Protein AF-A0A932YFN6-F1 (afdb_monomer)

Solvent-accessible surface area (backbone atoms only — not comparable to full-atom values): 6180 Å² total; per-residue (Å²): 139,84,84,86,83,80,82,88,69,88,77,81,71,77,73,69,61,89,76,66,81,57,68,49,78,48,61,82,62,95,74,85,60,94,93,60,90,80,54,76,50,72,48,54,87,76,76,53,84,89,37,68,54,72,42,59,59,91,86,58,54,83,91,69,57,47,91,84,58,84,50,45,83,46,65,29,32,78,86,70,43,86,61,101,67,136

Structure (mmCIF, N/CA/C/O backbone):
data_AF-A0A932YFN6-F1
#
_entry.id   AF-A0A932YFN6-F1
#
loop_
_atom_site.group_PDB
_atom_site.id
_atom_site.type_symbol
_atom_site.label_atom_id
_atom_site.label_alt_id
_atom_site.label_comp_id
_atom_site.label_asym_id
_atom_site.label_entity_id
_atom_site.label_seq_id
_atom_site.pdbx_PDB_ins_code
_atom_site.Cartn_x
_atom_site.Cartn_y
_atom_site.Cartn_z
_atom_site.occupancy
_atom_site.B_iso_or_equiv
_atom_site.auth_seq_id
_atom_site.auth_comp_id
_atom_site.auth_asym_id
_atom_site.auth_atom_id
_atom_site.pdbx_PDB_model_num
ATOM 1 N N . MET A 1 1 ? 47.160 41.790 -18.222 1.00 44.69 1 MET A N 1
ATOM 2 C CA . MET A 1 1 ? 46.142 42.561 -17.462 1.00 44.69 1 MET A CA 1
ATOM 3 C C . MET A 1 1 ? 45.156 43.142 -18.462 1.00 44.69 1 MET A C 1
ATOM 5 O O . MET A 1 1 ? 45.622 43.513 -19.525 1.00 44.69 1 MET A O 1
ATOM 9 N N . ASN A 1 2 ? 43.852 43.278 -18.219 1.00 36.84 2 ASN A N 1
ATOM 10 C CA . ASN A 1 2 ? 42.905 42.690 -17.248 1.00 36.84 2 ASN A CA 1
ATOM 11 C C . ASN A 1 2 ? 41.476 42.987 -17.799 1.00 36.84 2 ASN A C 1
ATOM 13 O O . ASN A 1 2 ? 41.320 43.914 -18.580 1.00 36.84 2 ASN A O 1
ATOM 17 N N . LYS A 1 3 ? 40.391 42.256 -17.513 1.00 41.03 3 LYS A N 1
ATOM 18 C CA . LYS A 1 3 ? 40.094 41.148 -16.578 1.00 41.03 3 LYS A CA 1
ATOM 19 C C . LYS A 1 3 ? 39.382 40.008 -17.348 1.00 41.03 3 LYS A C 1
ATOM 21 O O . LYS A 1 3 ? 38.847 40.262 -18.420 1.00 41.03 3 LYS A O 1
ATOM 26 N N . LEU A 1 4 ? 39.269 38.806 -16.769 1.00 39.53 4 LEU A N 1
ATOM 27 C CA . LEU A 1 4 ? 38.275 37.800 -17.183 1.00 39.53 4 LEU A CA 1
ATOM 28 C C . LEU A 1 4 ? 37.093 37.861 -16.200 1.00 39.53 4 LEU A C 1
ATOM 30 O O . LEU A 1 4 ? 37.194 37.365 -15.080 1.00 39.53 4 LEU A O 1
ATOM 34 N N . THR A 1 5 ? 36.002 38.531 -16.577 1.00 45.78 5 THR A N 1
ATOM 35 C CA . THR A 1 5 ? 34.819 38.664 -15.711 1.00 45.78 5 THR A CA 1
ATOM 36 C C . THR A 1 5 ? 33.974 37.395 -15.787 1.00 45.78 5 THR A C 1
ATOM 38 O O . THR A 1 5 ? 33.266 37.174 -16.766 1.00 45.78 5 THR A O 1
ATOM 41 N N . LEU A 1 6 ? 34.038 36.567 -14.744 1.00 39.69 6 LEU A N 1
ATOM 42 C CA . LEU A 1 6 ? 33.187 35.389 -14.597 1.00 39.69 6 LEU A CA 1
ATOM 43 C C . LEU A 1 6 ? 31.745 35.827 -14.281 1.00 39.69 6 LEU A C 1
ATOM 45 O O . LEU A 1 6 ? 31.457 36.268 -13.168 1.00 39.69 6 LEU A O 1
ATOM 49 N N . LEU A 1 7 ? 30.838 35.708 -15.253 1.00 43.66 7 LEU A N 1
ATOM 50 C CA . LEU A 1 7 ? 29.405 35.948 -15.057 1.00 43.66 7 LEU A CA 1
ATOM 51 C C . LEU A 1 7 ? 28.768 34.790 -14.275 1.00 43.66 7 LEU A C 1
ATOM 53 O O . LEU A 1 7 ? 28.161 33.885 -14.841 1.00 43.66 7 LEU A O 1
ATOM 57 N N . ILE A 1 8 ? 28.884 34.841 -12.948 1.00 52.94 8 ILE A N 1
ATOM 58 C CA . ILE A 1 8 ? 28.040 34.054 -12.044 1.00 52.94 8 ILE A CA 1
ATOM 59 C C . ILE A 1 8 ? 26.649 34.700 -12.033 1.00 52.94 8 ILE A C 1
ATOM 61 O O . ILE A 1 8 ? 26.381 35.596 -11.233 1.00 52.94 8 ILE A O 1
ATOM 65 N N . SER A 1 9 ? 25.757 34.279 -12.933 1.00 47.75 9 SER A N 1
ATOM 66 C CA . SER A 1 9 ? 24.318 34.547 -12.807 1.00 47.75 9 SER A CA 1
ATOM 67 C C . SER A 1 9 ? 23.451 33.674 -13.707 1.00 47.75 9 SER A C 1
ATOM 69 O O . SER A 1 9 ? 23.715 33.524 -14.892 1.00 47.75 9 SER A O 1
ATOM 71 N N . ILE A 1 10 ? 22.348 33.204 -13.118 1.00 47.59 10 ILE A N 1
ATOM 72 C CA . ILE A 1 10 ? 21.144 32.708 -13.800 1.00 47.59 10 ILE A CA 1
ATOM 73 C C . ILE A 1 10 ? 21.380 31.432 -14.630 1.00 47.59 10 ILE A C 1
ATOM 75 O O . ILE A 1 10 ? 21.130 31.348 -15.826 1.00 47.59 10 ILE A O 1
ATOM 79 N N . PHE A 1 11 ? 21.708 30.362 -13.908 1.00 44.75 11 PHE A N 1
ATOM 80 C CA . PHE A 1 11 ? 20.817 29.203 -13.953 1.00 44.75 11 PHE A CA 1
ATOM 81 C C . PHE A 1 11 ? 20.686 28.607 -12.548 1.00 44.75 11 PHE A C 1
ATOM 83 O O . PHE A 1 11 ? 21.323 27.617 -12.195 1.00 44.75 11 PHE A O 1
ATOM 90 N N . ILE A 1 12 ? 19.818 29.218 -11.729 1.00 51.25 12 ILE A N 1
ATOM 91 C CA . ILE A 1 12 ? 19.140 28.448 -10.682 1.00 51.25 12 ILE A CA 1
ATOM 92 C C . ILE A 1 12 ? 18.232 27.493 -11.452 1.00 51.25 12 ILE A C 1
ATOM 94 O O . ILE A 1 12 ? 17.085 27.817 -11.757 1.00 51.25 12 ILE A O 1
ATOM 98 N N . PHE A 1 13 ? 18.777 26.334 -11.826 1.00 48.44 13 PHE A N 1
ATOM 99 C CA . PHE A 1 13 ? 17.945 25.214 -12.220 1.00 48.44 13 PHE A CA 1
ATOM 100 C C . PHE A 1 13 ? 17.187 24.860 -10.946 1.00 48.44 13 PHE A C 1
ATOM 102 O O . PHE A 1 13 ? 17.718 24.207 -10.047 1.00 48.44 13 PHE A O 1
ATOM 109 N N . LEU A 1 14 ? 15.945 25.332 -10.850 1.00 50.34 14 LEU A N 1
ATOM 110 C CA . LEU A 1 14 ? 14.942 24.655 -10.053 1.00 50.34 14 LEU A CA 1
ATOM 111 C C . LEU A 1 14 ? 14.810 23.268 -10.678 1.00 50.34 14 LEU A C 1
ATOM 113 O O . LEU A 1 14 ? 13.958 23.039 -11.536 1.00 50.34 14 LEU A O 1
ATOM 117 N N . ILE A 1 15 ? 15.681 22.346 -10.259 1.00 55.62 15 ILE A N 1
ATOM 118 C CA . ILE A 1 15 ? 15.497 20.908 -10.433 1.00 55.62 15 ILE A CA 1
ATOM 119 C C . ILE A 1 15 ? 14.335 20.503 -9.526 1.00 55.62 15 ILE A C 1
ATOM 121 O O . ILE A 1 15 ? 14.479 19.785 -8.541 1.00 55.62 15 ILE A O 1
ATOM 125 N N . SER A 1 16 ? 13.148 20.989 -9.901 1.00 54.41 16 SER A N 1
ATOM 126 C CA . SER A 1 16 ? 11.922 20.224 -9.786 1.00 54.41 16 SER A CA 1
ATOM 127 C C . SER A 1 16 ? 12.222 18.899 -10.471 1.00 54.41 16 SER A C 1
ATOM 129 O O . SER A 1 16 ? 12.295 18.816 -11.695 1.00 54.41 16 SER A O 1
ATOM 131 N N . SER A 1 17 ? 12.575 17.898 -9.665 1.00 56.16 17 SER A N 1
ATOM 132 C CA . SER A 1 17 ? 12.935 16.591 -10.192 1.00 56.16 17 SER A CA 1
ATOM 133 C C . SER A 1 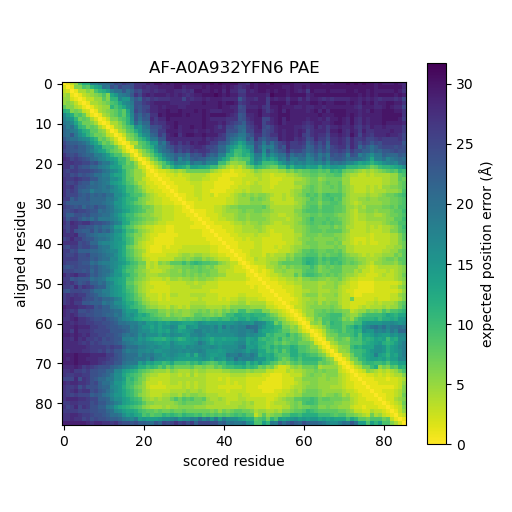17 ? 11.738 16.091 -11.002 1.00 56.16 17 SER A C 1
ATOM 135 O O . SER A 1 17 ? 10.668 15.910 -10.414 1.00 56.16 17 SER A O 1
ATOM 137 N N . PRO A 1 18 ? 11.869 15.855 -12.322 1.00 57.62 18 PRO A N 1
ATOM 138 C CA . PRO A 1 18 ? 10.757 15.349 -13.126 1.00 57.62 18 PRO A CA 1
ATOM 139 C C . PRO A 1 18 ? 10.396 13.901 -12.747 1.00 57.62 18 PRO A C 1
ATOM 141 O O . PRO A 1 18 ? 9.437 13.343 -13.266 1.00 57.62 18 PRO A O 1
ATOM 144 N N . PHE A 1 19 ? 11.149 13.307 -11.814 1.00 56.06 19 PHE A N 1
ATOM 145 C CA . PHE A 1 19 ? 10.963 11.979 -11.244 1.00 56.06 19 PHE A CA 1
ATOM 146 C C . PHE A 1 19 ? 10.347 12.019 -9.838 1.00 56.06 19 PHE A C 1
ATOM 148 O O . PHE A 1 19 ? 10.672 11.190 -8.989 1.00 56.06 19 PHE A O 1
ATOM 155 N N . ALA A 1 20 ? 9.425 12.949 -9.580 1.00 58.53 20 ALA A N 1
ATOM 156 C CA . ALA A 1 20 ? 8.423 12.699 -8.552 1.00 58.53 20 ALA A CA 1
ATOM 157 C C . ALA A 1 20 ? 7.600 11.478 -9.001 1.00 58.53 20 ALA A C 1
ATOM 159 O O . ALA A 1 20 ? 6.810 11.573 -9.941 1.00 5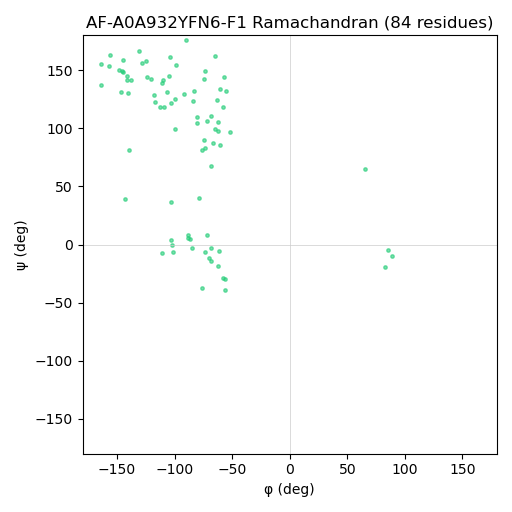8.53 20 ALA A O 1
ATOM 160 N N . GLN A 1 21 ? 7.819 10.318 -8.371 1.00 61.72 21 GLN A N 1
ATOM 161 C CA . GLN A 1 21 ? 6.992 9.132 -8.592 1.00 61.72 21 GLN A CA 1
ATOM 162 C C . GLN A 1 21 ? 5.564 9.452 -8.147 1.00 61.72 21 GLN A C 1
ATOM 164 O O . GLN A 1 21 ? 5.233 9.429 -6.963 1.00 61.72 21 GLN A O 1
ATOM 169 N N . ALA A 1 22 ? 4.729 9.808 -9.120 1.00 77.00 22 ALA A N 1
ATOM 170 C CA . ALA A 1 22 ? 3.330 10.123 -8.915 1.00 77.00 22 ALA A CA 1
ATOM 171 C C . ALA A 1 22 ? 2.556 8.818 -8.715 1.00 77.00 22 ALA A C 1
ATOM 173 O O . ALA A 1 22 ? 1.959 8.287 -9.651 1.00 77.00 22 ALA A O 1
ATOM 174 N N . VAL A 1 23 ? 2.602 8.301 -7.487 1.00 85.44 23 VAL A N 1
ATOM 175 C CA . VAL A 1 23 ? 1.674 7.281 -7.009 1.00 85.44 23 VAL A CA 1
ATOM 176 C C . VAL A 1 23 ? 0.486 7.969 -6.343 1.00 85.44 23 VAL A C 1
ATOM 178 O O . VAL A 1 23 ? 0.652 8.840 -5.487 1.00 85.44 23 VAL A O 1
ATOM 181 N N . SER A 1 24 ? -0.725 7.591 -6.734 1.00 90.06 24 SER A N 1
ATOM 182 C CA . SER A 1 24 ? -1.949 7.958 -6.028 1.00 90.06 24 SER A CA 1
ATOM 183 C C . SER A 1 24 ? -2.726 6.704 -5.656 1.00 90.06 24 SER A C 1
ATOM 185 O O . SER A 1 24 ? -2.727 5.710 -6.383 1.00 90.06 24 SER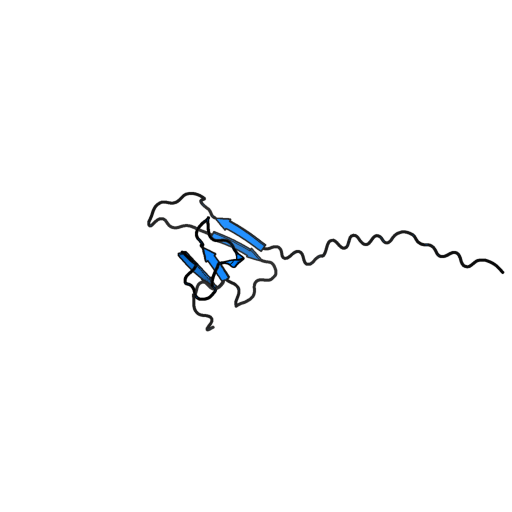 A O 1
ATOM 187 N N . LEU A 1 25 ? -3.366 6.753 -4.491 1.00 89.94 25 LEU A N 1
ATOM 188 C CA . LEU A 1 25 ? -4.184 5.678 -3.955 1.00 89.94 25 LEU A CA 1
ATOM 189 C C . LEU A 1 25 ? -5.414 6.301 -3.299 1.00 89.94 25 LEU A C 1
ATOM 191 O O . LEU A 1 25 ? -5.292 7.234 -2.504 1.00 89.94 25 LEU A O 1
ATOM 195 N N . SER A 1 26 ? -6.595 5.795 -3.627 1.00 92.19 26 SER A N 1
ATOM 196 C CA . SER A 1 26 ? -7.855 6.228 -3.034 1.00 92.19 26 SER A CA 1
ATOM 197 C C . SER A 1 26 ? -8.780 5.038 -2.806 1.00 92.19 26 SER A C 1
ATOM 199 O O . SER A 1 26 ? -8.808 4.083 -3.580 1.00 92.19 26 SER A O 1
ATOM 201 N N . ALA A 1 27 ? -9.553 5.098 -1.727 1.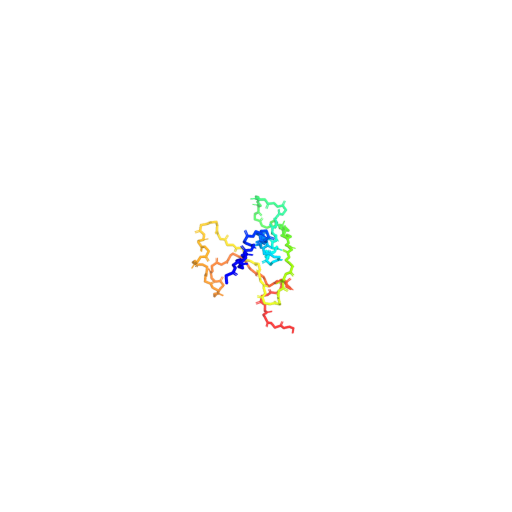00 91.25 27 ALA A N 1
ATOM 202 C CA . ALA A 1 27 ? -10.646 4.175 -1.464 1.00 91.25 27 ALA A CA 1
ATOM 203 C C . ALA A 1 27 ? -11.973 4.888 -1.734 1.00 91.25 27 ALA A C 1
ATOM 205 O O . ALA A 1 27 ? -12.112 6.072 -1.426 1.00 91.25 27 ALA A O 1
ATOM 206 N N . ASN A 1 28 ? -12.972 4.172 -2.249 1.00 95.19 28 ASN A N 1
ATOM 207 C CA . ASN A 1 28 ? -14.323 4.723 -2.392 1.00 95.19 28 ASN A CA 1
ATOM 208 C C . ASN A 1 28 ? -15.033 4.964 -1.042 1.00 95.19 28 ASN A C 1
ATOM 210 O O . ASN A 1 28 ? -16.070 5.623 -1.013 1.00 95.19 28 ASN A O 1
ATOM 214 N N . LYS A 1 29 ? -14.505 4.407 0.058 1.00 91.81 29 LYS A N 1
ATOM 215 C CA . LYS A 1 29 ? -15.061 4.466 1.417 1.00 91.81 29 LYS A CA 1
ATOM 216 C C . LYS A 1 29 ? -13.944 4.530 2.459 1.00 91.81 29 LYS A C 1
ATOM 218 O O . LYS A 1 29 ? -12.887 3.935 2.276 1.00 91.81 29 LYS A O 1
ATOM 223 N N . THR A 1 30 ? -14.214 5.204 3.575 1.00 89.50 30 THR A N 1
ATOM 224 C CA . THR A 1 30 ? -13.337 5.276 4.763 1.00 89.50 30 THR A CA 1
ATOM 225 C C . THR A 1 30 ? -13.910 4.543 5.982 1.00 89.50 30 THR A C 1
ATOM 227 O O . THR A 1 30 ? -13.229 4.403 6.994 1.00 89.50 30 THR A O 1
ATOM 230 N N . GLN A 1 31 ? -15.152 4.064 5.888 1.00 90.44 31 GLN A N 1
ATOM 231 C CA . GLN A 1 31 ? -15.843 3.232 6.873 1.00 90.44 31 GLN A CA 1
ATOM 232 C C . GLN A 1 31 ? -16.594 2.131 6.124 1.00 90.44 31 GLN A C 1
ATOM 234 O O . GLN A 1 31 ? -17.111 2.381 5.034 1.00 90.44 31 GLN A O 1
ATOM 239 N N . VAL A 1 32 ? -16.603 0.921 6.682 1.00 89.31 32 VAL A N 1
ATOM 240 C CA . VAL A 1 32 ? -17.087 -0.298 6.018 1.00 89.31 32 VAL A CA 1
ATOM 241 C C . VAL A 1 32 ? -17.692 -1.255 7.040 1.00 89.31 32 VAL A C 1
ATOM 243 O O . VAL A 1 32 ? -17.245 -1.286 8.190 1.00 89.31 32 VAL A O 1
ATOM 246 N N . VAL A 1 33 ? -18.672 -2.058 6.630 1.00 93.31 33 VAL A N 1
ATOM 247 C CA . VAL A 1 33 ? -19.200 -3.166 7.450 1.00 93.31 33 VAL A CA 1
ATOM 248 C C . VAL A 1 33 ? -18.595 -4.516 7.030 1.00 93.31 33 VAL A C 1
ATOM 250 O O . VAL A 1 33 ? -18.175 -4.673 5.881 1.00 93.31 33 VAL A O 1
ATOM 253 N N . PRO A 1 34 ? -18.524 -5.525 7.923 1.00 90.38 34 PRO A N 1
ATOM 254 C CA . PRO A 1 34 ? -18.028 -6.852 7.559 1.00 90.38 34 PRO A CA 1
ATOM 255 C C . PRO A 1 34 ? -18.797 -7.462 6.376 1.00 90.38 34 PRO A C 1
ATOM 257 O O . PRO A 1 34 ? -20.025 -7.473 6.367 1.00 90.38 34 PRO A O 1
ATOM 260 N N . GLY A 1 35 ? -18.065 -7.980 5.385 1.00 89.50 35 GLY A N 1
ATOM 261 C CA . GLY A 1 35 ? -18.629 -8.546 4.151 1.00 89.50 35 GLY A CA 1
ATOM 262 C C . GLY A 1 35 ? -18.924 -7.525 3.042 1.00 89.50 35 GLY A C 1
ATOM 263 O O . GLY A 1 35 ? -19.283 -7.920 1.935 1.00 89.50 35 GLY A O 1
ATOM 264 N N . GLU A 1 36 ? -18.751 -6.227 3.294 1.00 92.69 36 GLU A N 1
ATOM 265 C CA . GLU A 1 36 ? -18.929 -5.187 2.282 1.00 92.69 36 GLU A CA 1
ATOM 266 C C . GLU A 1 36 ? -17.764 -5.147 1.276 1.00 92.69 36 GLU A C 1
ATOM 268 O O . GLU A 1 36 ? -16.598 -5.305 1.635 1.00 92.69 36 GLU A O 1
ATOM 273 N N . THR A 1 37 ? -18.069 -4.895 -0.001 1.00 90.44 37 THR A N 1
ATOM 274 C CA . THR A 1 37 ? -17.038 -4.692 -1.032 1.00 90.44 37 THR A CA 1
ATOM 275 C C . THR A 1 37 ? -16.522 -3.251 -1.022 1.00 90.44 37 THR A C 1
ATOM 277 O O . THR A 1 37 ? -17.297 -2.287 -1.053 1.00 90.44 37 THR A O 1
ATOM 280 N N . ILE A 1 38 ? -15.196 -3.120 -1.033 1.00 89.94 38 ILE A N 1
ATOM 281 C CA . ILE A 1 38 ? -14.449 -1.859 -1.092 1.00 89.94 38 ILE A CA 1
ATOM 282 C C . ILE A 1 38 ? -13.772 -1.776 -2.458 1.00 89.94 38 ILE A C 1
ATOM 284 O O . ILE A 1 38 ? -13.215 -2.764 -2.934 1.00 89.94 38 ILE A O 1
ATOM 288 N N . THR A 1 39 ? -13.782 -0.600 -3.080 1.00 91.81 39 THR A N 1
ATOM 289 C CA . THR A 1 39 ? -13.049 -0.352 -4.325 1.00 91.81 39 THR A CA 1
ATOM 290 C C . THR A 1 39 ? -11.871 0.561 -4.031 1.00 91.81 39 THR A C 1
ATOM 292 O O . THR A 1 39 ? -12.054 1.705 -3.609 1.00 91.81 39 THR A O 1
ATOM 295 N N . ILE A 1 40 ? -10.666 0.051 -4.275 1.00 90.12 40 ILE A N 1
ATOM 296 C CA . ILE A 1 40 ? -9.422 0.816 -4.219 1.00 90.12 40 ILE A CA 1
ATOM 297 C C . ILE A 1 40 ? -9.032 1.185 -5.649 1.00 90.12 40 ILE A C 1
ATOM 299 O O . ILE A 1 40 ? -8.937 0.315 -6.510 1.00 90.12 40 ILE A O 1
ATOM 303 N N . SER A 1 41 ? -8.831 2.474 -5.904 1.00 91.88 41 SER A N 1
ATOM 304 C CA . SER A 1 41 ? -8.306 2.992 -7.168 1.00 91.88 41 SER A CA 1
ATOM 305 C C . SER A 1 41 ? -6.872 3.452 -6.953 1.00 91.88 41 SER A C 1
ATOM 307 O O . SER A 1 41 ? -6.593 4.183 -6.003 1.00 91.88 41 SER A O 1
ATOM 309 N N . PHE A 1 42 ? -5.965 3.037 -7.831 1.00 90.38 42 PHE A N 1
ATOM 310 C CA . PHE A 1 42 ? -4.573 3.468 -7.806 1.00 90.38 42 PHE A CA 1
ATOM 311 C C . PHE A 1 42 ? -4.146 3.992 -9.177 1.00 90.38 42 PHE A C 1
ATOM 313 O O . PHE A 1 42 ? -4.717 3.623 -10.204 1.00 90.38 42 PHE A O 1
ATOM 320 N N . ASN A 1 43 ? -3.124 4.838 -9.192 1.00 90.19 43 ASN A N 1
ATOM 321 C CA . ASN A 1 43 ? -2.402 5.221 -10.399 1.00 90.19 43 ASN A CA 1
ATOM 322 C C . ASN A 1 43 ? -0.911 5.322 -10.052 1.00 90.19 43 ASN A C 1
ATOM 324 O O . ASN A 1 43 ? -0.563 5.758 -8.956 1.00 90.19 43 ASN A O 1
ATOM 328 N N . SER A 1 44 ? -0.037 4.897 -10.959 1.00 88.19 44 SER A N 1
ATOM 329 C CA . SER A 1 44 ? 1.411 5.058 -10.844 1.00 88.19 44 SER A CA 1
ATOM 330 C C . SER A 1 44 ? 2.001 5.247 -12.234 1.00 88.19 44 SER A C 1
ATO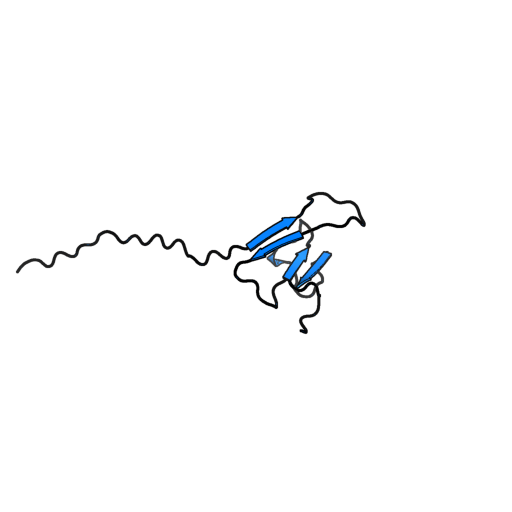M 332 O O . SER A 1 44 ? 1.737 4.456 -13.139 1.00 88.19 44 SER A O 1
ATOM 334 N N . SER A 1 45 ? 2.846 6.265 -12.396 1.00 85.12 45 SER A N 1
ATOM 335 C CA . SER A 1 45 ? 3.591 6.496 -13.640 1.00 85.12 45 SER A CA 1
ATOM 336 C C . SER A 1 45 ? 4.749 5.511 -13.864 1.00 85.12 45 SER A C 1
ATOM 338 O O . SER A 1 45 ? 5.378 5.552 -14.919 1.00 85.12 45 SER A O 1
ATOM 340 N N . GLN A 1 46 ? 5.052 4.652 -12.883 1.00 85.56 46 GLN A N 1
ATOM 341 C CA . GLN A 1 46 ? 6.175 3.703 -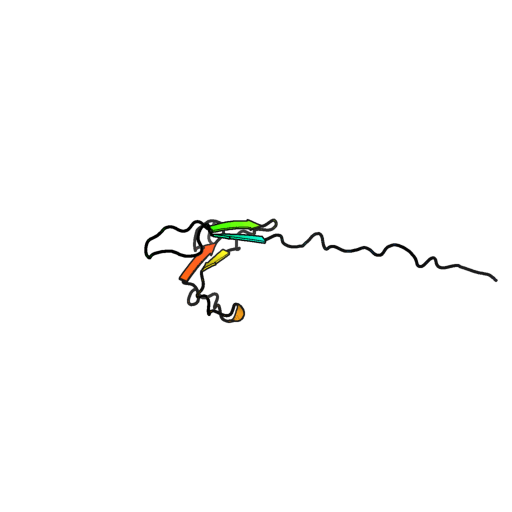12.898 1.00 85.56 46 GLN A CA 1
ATOM 342 C C . GLN A 1 46 ? 5.797 2.364 -12.235 1.00 85.56 46 GLN A C 1
ATOM 344 O O . GLN A 1 46 ? 6.591 1.797 -11.488 1.00 85.56 46 GLN A O 1
ATOM 349 N N . ALA A 1 47 ? 4.573 1.877 -12.459 1.00 85.50 47 ALA A N 1
ATOM 350 C CA . ALA A 1 47 ? 4.146 0.565 -11.975 1.00 85.50 47 ALA A CA 1
ATOM 351 C C . ALA A 1 47 ? 4.974 -0.561 -12.618 1.00 85.50 47 ALA A C 1
ATOM 353 O O . ALA A 1 47 ? 5.002 -0.696 -13.843 1.00 85.50 47 ALA A O 1
ATOM 354 N N . HIS A 1 48 ? 5.603 -1.391 -11.792 1.00 86.50 48 HIS A N 1
ATOM 355 C CA . HIS A 1 48 ? 6.300 -2.605 -12.201 1.00 86.50 48 HIS A CA 1
ATOM 356 C C . HIS A 1 48 ? 5.482 -3.851 -11.859 1.00 86.50 48 HIS A C 1
ATOM 358 O O . HIS A 1 48 ? 4.584 -3.845 -11.022 1.00 86.50 48 HIS A O 1
ATOM 364 N N . TRP A 1 49 ? 5.826 -4.957 -12.514 1.00 83.62 49 TRP A N 1
ATOM 365 C CA . TRP A 1 49 ? 5.134 -6.241 -12.383 1.00 83.62 49 TRP A CA 1
ATOM 366 C C . TRP A 1 49 ? 5.065 -6.762 -10.933 1.00 83.62 49 TRP A C 1
ATOM 368 O O . TRP A 1 49 ? 4.032 -7.279 -10.520 1.00 83.62 49 TRP A O 1
ATOM 378 N N . GLY A 1 50 ? 6.145 -6.582 -10.164 1.00 86.69 50 GLY A N 1
ATOM 379 C CA . GLY A 1 50 ? 6.244 -7.014 -8.768 1.00 86.69 50 GLY A CA 1
ATOM 380 C C . GLY A 1 50 ? 5.704 -6.014 -7.743 1.00 86.69 50 GLY A C 1
ATOM 381 O O . GLY A 1 50 ? 5.851 -6.256 -6.545 1.00 86.69 50 GLY A O 1
ATOM 382 N N . ASP A 1 51 ? 5.107 -4.903 -8.180 1.00 88.75 51 ASP A N 1
ATOM 383 C CA . ASP A 1 51 ? 4.491 -3.932 -7.277 1.00 88.75 51 ASP A CA 1
ATOM 384 C C . ASP A 1 51 ? 3.168 -4.483 -6.724 1.00 88.75 51 ASP A C 1
ATOM 386 O O . ASP A 1 51 ? 2.450 -5.250 -7.374 1.00 88.75 51 ASP A O 1
ATOM 390 N N . TRP A 1 52 ? 2.824 -4.082 -5.503 1.00 88.31 52 TRP A N 1
ATOM 391 C CA . TRP A 1 52 ? 1.682 -4.616 -4.765 1.00 88.31 52 TRP A CA 1
ATOM 392 C C . TRP A 1 52 ? 1.003 -3.545 -3.909 1.00 88.31 52 TRP A C 1
ATOM 394 O O . TRP A 1 52 ? 1.593 -2.527 -3.552 1.00 88.31 52 TRP A O 1
ATOM 404 N N . ILE A 1 53 ? -0.260 -3.797 -3.566 1.00 88.25 53 ILE A N 1
ATOM 405 C CA . ILE A 1 53 ? -1.064 -2.990 -2.645 1.00 88.25 53 ILE A CA 1
ATOM 406 C C . ILE A 1 53 ? -1.434 -3.875 -1.455 1.00 88.25 53 ILE A C 1
ATOM 408 O O . ILE A 1 53 ? -1.944 -4.983 -1.625 1.00 88.25 53 ILE A O 1
ATOM 412 N N . GLY A 1 54 ? -1.167 -3.383 -0.244 1.00 86.69 54 GLY A N 1
ATOM 413 C CA . GLY A 1 54 ? -1.461 -4.071 1.011 1.00 86.69 54 GLY A CA 1
ATOM 414 C C . GLY A 1 54 ? -2.403 -3.266 1.902 1.00 86.69 54 GLY A C 1
ATOM 415 O O . GLY A 1 54 ? -2.300 -2.046 1.996 1.00 86.69 54 GLY A O 1
ATOM 416 N N . MET A 1 55 ? -3.297 -3.969 2.589 1.00 85.44 55 MET A N 1
ATOM 417 C CA . MET A 1 55 ? -4.160 -3.452 3.644 1.00 85.44 55 MET A CA 1
ATOM 418 C C . MET A 1 55 ? -3.595 -3.890 4.995 1.00 85.44 55 MET A C 1
ATOM 420 O O . MET A 1 55 ? -3.456 -5.085 5.258 1.00 85.44 55 MET A O 1
ATOM 424 N N . VAL A 1 56 ? -3.280 -2.929 5.861 1.00 82.94 56 VAL A N 1
ATOM 425 C CA . VAL A 1 56 ? -2.668 -3.162 7.179 1.00 82.94 56 VAL A CA 1
ATOM 426 C C . VAL A 1 56 ? -3.506 -2.537 8.300 1.00 82.94 56 VAL A C 1
ATOM 428 O O . VAL A 1 56 ? -4.279 -1.613 8.034 1.00 82.94 56 VAL A O 1
ATOM 431 N N . PRO A 1 57 ? -3.378 -3.008 9.554 1.00 80.81 57 PRO A N 1
ATOM 432 C CA . PRO A 1 57 ? -3.973 -2.336 10.707 1.00 80.81 57 PRO A CA 1
ATOM 433 C C . PRO A 1 57 ? -3.497 -0.881 10.821 1.00 80.81 57 PRO A C 1
ATOM 435 O O . PRO A 1 57 ? -2.328 -0.593 10.579 1.00 80.81 57 PRO A O 1
ATOM 438 N N . PHE A 1 58 ? -4.366 0.034 11.262 1.00 76.75 58 PHE A N 1
ATOM 439 C CA . PHE A 1 58 ? -4.018 1.457 11.427 1.00 76.75 58 PHE A CA 1
ATOM 440 C C . PHE A 1 58 ? -2.827 1.692 12.381 1.00 76.75 58 PHE A C 1
ATOM 442 O O . PHE A 1 58 ? -2.081 2.652 12.228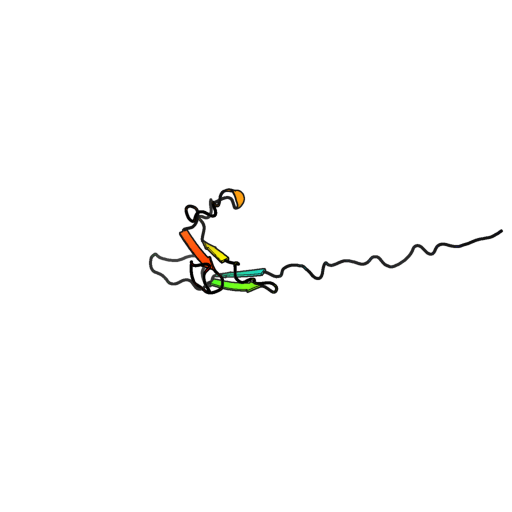 1.00 76.75 58 PHE A O 1
ATOM 449 N N . ASN A 1 59 ? -2.629 0.800 13.354 1.00 76.50 59 ASN A N 1
ATOM 450 C CA . ASN A 1 59 ? -1.523 0.835 14.310 1.00 76.50 59 ASN A CA 1
ATOM 451 C C . ASN A 1 59 ? -0.254 0.096 13.834 1.00 76.50 59 ASN A C 1
ATOM 453 O O . ASN A 1 59 ? 0.684 -0.051 14.619 1.00 76.50 59 ASN A O 1
ATOM 457 N N . ALA A 1 60 ? -0.208 -0.397 12.592 1.00 68.88 60 ALA A N 1
ATOM 458 C CA . ALA A 1 60 ? 0.991 -1.005 12.027 1.00 68.88 60 ALA A CA 1
ATOM 459 C C . ALA A 1 60 ? 1.960 0.081 11.534 1.00 68.88 60 ALA A C 1
ATOM 461 O O . ALA A 1 60 ? 1.726 0.738 10.521 1.00 68.88 60 ALA A O 1
ATOM 462 N N . SER A 1 61 ? 3.086 0.247 12.228 1.00 63.59 61 SER A N 1
ATOM 463 C CA . SER A 1 61 ? 4.197 1.064 11.733 1.00 63.59 61 SER A CA 1
ATOM 464 C C . SER A 1 61 ? 4.722 0.496 10.413 1.00 63.59 61 SER A C 1
ATOM 466 O O . SER A 1 61 ? 4.988 -0.702 10.323 1.00 63.59 61 SER A O 1
ATOM 468 N N . ALA A 1 62 ? 4.948 1.349 9.409 1.00 58.91 62 ALA A N 1
ATOM 469 C CA . ALA A 1 62 ? 5.362 0.921 8.066 1.00 58.91 62 ALA A CA 1
ATOM 470 C C . ALA A 1 62 ? 6.648 0.061 8.043 1.00 58.91 62 ALA A C 1
ATOM 472 O O . ALA A 1 62 ? 6.785 -0.813 7.196 1.00 58.91 62 ALA A O 1
ATOM 473 N N . GLY A 1 63 ? 7.564 0.259 9.003 1.00 55.56 63 GLY A N 1
ATOM 474 C CA . GLY A 1 63 ? 8.781 -0.552 9.169 1.00 55.56 63 GLY A CA 1
ATOM 475 C C . GLY A 1 63 ? 8.615 -1.852 9.974 1.00 55.56 63 GLY A C 1
ATOM 476 O O . GLY A 1 63 ? 9.578 -2.595 10.127 1.00 55.56 63 GLY A O 1
ATOM 477 N N . THR A 1 64 ? 7.426 -2.130 10.516 1.00 56.72 64 THR A N 1
ATOM 478 C CA . THR A 1 64 ? 7.094 -3.364 11.262 1.00 56.72 64 THR A CA 1
ATOM 479 C C . THR A 1 64 ? 6.305 -4.357 10.401 1.00 56.72 64 THR A C 1
ATOM 481 O O . THR A 1 64 ? 6.077 -5.494 10.808 1.00 56.72 64 THR A O 1
ATOM 484 N N . ILE A 1 65 ? 5.911 -3.950 9.191 1.00 60.88 65 ILE A N 1
ATOM 485 C CA . ILE A 1 65 ? 5.258 -4.816 8.214 1.00 60.88 65 ILE A CA 1
ATOM 486 C C . ILE A 1 65 ? 6.277 -5.852 7.727 1.00 60.88 65 ILE A C 1
ATOM 488 O O . ILE A 1 65 ? 7.235 -5.527 7.027 1.00 60.88 65 ILE A O 1
ATOM 492 N N . SER A 1 66 ? 6.078 -7.113 8.105 1.00 59.59 66 SER A N 1
ATOM 493 C CA . SER A 1 66 ? 6.902 -8.218 7.632 1.00 59.59 66 SER A CA 1
ATOM 494 C C . SER A 1 66 ? 6.381 -8.707 6.280 1.00 59.59 66 SER A C 1
ATOM 496 O O . SER A 1 66 ? 5.225 -9.117 6.161 1.00 59.59 66 SER A O 1
ATOM 498 N N . TYR A 1 67 ? 7.251 -8.718 5.266 1.00 58.84 67 TYR A N 1
ATOM 499 C CA . TYR A 1 67 ? 6.950 -9.188 3.903 1.00 58.84 67 TYR A CA 1
ATOM 500 C C . TYR A 1 67 ? 6.540 -10.676 3.824 1.00 58.84 67 TYR A C 1
ATOM 502 O O . TYR A 1 67 ? 6.134 -11.151 2.770 1.00 58.84 67 TYR A O 1
ATOM 510 N N . SER A 1 68 ? 6.594 -11.416 4.936 1.00 58.78 68 SER A N 1
ATOM 511 C CA . SER A 1 68 ? 6.127 -12.804 5.082 1.00 58.78 68 SER A CA 1
ATOM 512 C C . SER A 1 68 ? 4.595 -12.967 5.086 1.00 58.78 68 SER A C 1
ATOM 514 O O . SER A 1 68 ? 4.088 -14.047 5.382 1.00 58.78 68 SER A O 1
ATOM 516 N N . GLY A 1 69 ? 3.835 -11.905 4.802 1.00 56.94 69 GLY A N 1
ATOM 517 C CA . GLY A 1 69 ? 2.371 -11.923 4.728 1.00 56.94 69 GLY A CA 1
ATOM 518 C C . GLY A 1 69 ? 1.655 -11.785 6.079 1.00 56.94 69 GLY A C 1
ATOM 519 O O . GLY A 1 69 ? 0.504 -11.361 6.105 1.00 56.94 69 GLY A O 1
ATOM 520 N N . ALA A 1 70 ? 2.332 -12.058 7.198 1.00 59.03 70 ALA A N 1
ATOM 521 C CA . ALA A 1 70 ? 1.736 -12.092 8.540 1.00 59.03 70 ALA A CA 1
ATOM 522 C C . ALA A 1 70 ? 1.303 -10.721 9.109 1.00 59.03 70 ALA A C 1
ATOM 524 O O . ALA A 1 70 ? 0.626 -10.674 10.133 1.00 59.03 70 ALA A O 1
ATOM 525 N N . SER A 1 71 ? 1.696 -9.609 8.479 1.00 69.00 71 SER A N 1
ATOM 526 C CA . SER A 1 71 ? 1.390 -8.242 8.940 1.00 69.00 71 SER A CA 1
ATOM 527 C C . SER A 1 71 ? 0.253 -7.550 8.174 1.00 69.00 71 SER A C 1
ATOM 529 O O . SER A 1 71 ? -0.072 -6.403 8.483 1.00 69.00 71 SER A O 1
ATOM 531 N N . TYR A 1 72 ? -0.339 -8.214 7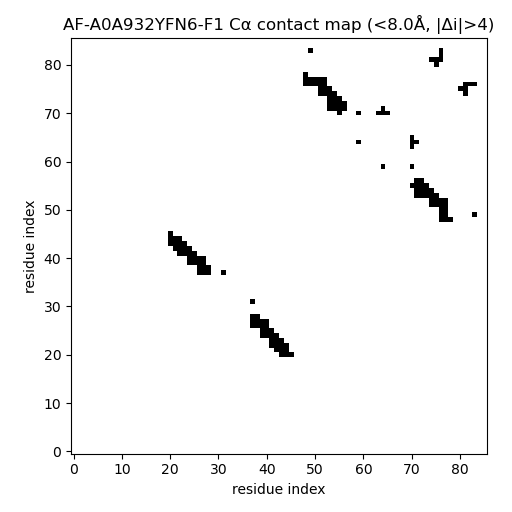.177 1.00 72.00 72 TYR A N 1
ATOM 532 C CA . TYR A 1 72 ? -1.389 -7.653 6.323 1.00 72.00 72 TYR A CA 1
ATOM 533 C C . TYR A 1 72 ? -2.737 -8.320 6.599 1.00 72.00 72 TYR A C 1
ATOM 535 O O . TYR A 1 72 ? -2.813 -9.538 6.740 1.00 72.00 72 TYR A O 1
ATOM 543 N N . GLN A 1 73 ? -3.812 -7.533 6.578 1.00 81.38 73 GLN A N 1
ATOM 544 C CA . GLN A 1 73 ? -5.181 -8.056 6.593 1.00 81.38 73 GLN A CA 1
ATOM 545 C C . GLN A 1 73 ? -5.575 -8.615 5.216 1.00 81.38 73 GLN A C 1
ATOM 547 O O . GLN A 1 73 ? -6.239 -9.643 5.137 1.00 81.38 73 GLN A O 1
ATOM 552 N N . ASP A 1 74 ? -5.128 -7.970 4.134 1.00 84.69 74 ASP A N 1
ATOM 553 C CA . ASP A 1 74 ? -5.022 -8.575 2.801 1.00 84.69 74 ASP A CA 1
ATOM 554 C C . ASP A 1 74 ? -3.963 -7.837 1.962 1.00 84.69 74 ASP A C 1
ATOM 556 O O . ASP A 1 74 ? -3.574 -6.720 2.300 1.00 84.69 74 ASP A O 1
ATOM 560 N N . TRP A 1 75 ? -3.492 -8.435 0.869 1.00 86.75 75 TRP A N 1
ATOM 561 C CA . TRP A 1 75 ? -2.598 -7.788 -0.101 1.00 86.75 75 TRP A CA 1
ATOM 562 C C . TRP A 1 75 ? -2.695 -8.467 -1.473 1.00 86.75 75 TRP A C 1
ATOM 564 O O . TRP A 1 75 ? -3.039 -9.647 -1.542 1.00 86.75 75 TRP A O 1
ATOM 574 N N . ARG A 1 76 ? -2.400 -7.743 -2.559 1.00 88.00 76 ARG A N 1
ATOM 575 C CA . ARG A 1 76 ? -2.354 -8.262 -3.943 1.00 88.00 76 ARG A CA 1
ATOM 576 C C . ARG A 1 76 ? -1.259 -7.556 -4.739 1.00 88.00 76 ARG A C 1
ATOM 578 O O . ARG A 1 76 ? -1.027 -6.368 -4.514 1.00 88.00 76 ARG A O 1
ATOM 585 N N . TYR A 1 77 ? -0.648 -8.240 -5.703 1.00 89.50 77 TYR A N 1
ATOM 586 C CA . TYR A 1 77 ? 0.115 -7.571 -6.762 1.00 89.50 77 TYR A CA 1
ATOM 587 C C . TYR A 1 77 ? -0.809 -6.707 -7.636 1.00 89.50 77 TYR A C 1
ATOM 589 O O . TYR A 1 77 ? -2.025 -6.916 -7.652 1.00 89.50 77 TYR A O 1
ATOM 597 N N . LEU A 1 78 ? -0.260 -5.758 -8.401 1.00 89.25 78 LEU A N 1
ATOM 598 C CA . LEU A 1 78 ? -1.067 -4.874 -9.265 1.00 89.25 78 LEU A CA 1
ATOM 599 C C . LEU A 1 78 ? -1.850 -5.621 -10.367 1.00 89.25 78 LEU A C 1
ATOM 60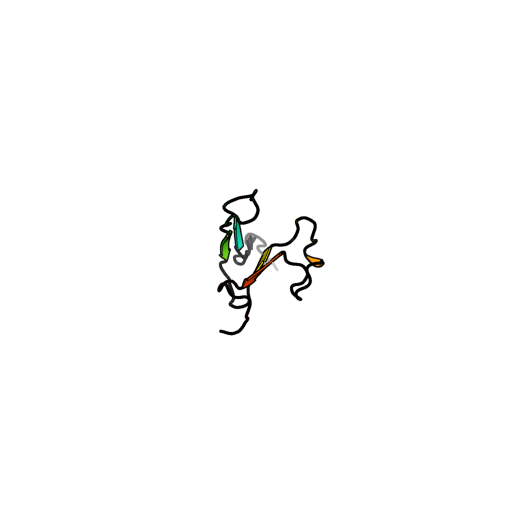1 O O . LEU A 1 78 ? -2.832 -5.092 -10.881 1.00 89.25 78 LEU A O 1
ATOM 605 N N . HIS A 1 79 ? -1.465 -6.861 -10.690 1.00 86.38 79 HIS A N 1
ATOM 606 C CA . HIS A 1 79 ? -2.201 -7.772 -11.580 1.00 86.38 79 HIS A CA 1
ATOM 607 C C . HIS A 1 79 ? -3.251 -8.648 -10.856 1.00 86.38 79 HIS A C 1
ATOM 609 O O . HIS A 1 79 ? -3.845 -9.539 -11.460 1.00 86.38 79 HIS A O 1
ATOM 615 N N . GLY A 1 80 ? -3.513 -8.397 -9.568 1.00 84.62 80 GLY A N 1
ATOM 616 C CA . GLY A 1 80 ? -4.637 -8.954 -8.804 1.00 84.62 80 GLY A CA 1
ATOM 617 C C . GLY A 1 80 ? -4.397 -10.295 -8.099 1.00 84.62 80 GLY A C 1
ATOM 618 O O . GLY A 1 80 ? -5.227 -10.697 -7.281 1.00 84.62 80 GLY A O 1
ATOM 619 N N . THR A 1 81 ? -3.283 -10.984 -8.353 1.00 87.19 81 THR A N 1
ATOM 620 C CA . THR A 1 81 ? -2.952 -12.261 -7.691 1.00 87.19 81 THR A CA 1
ATOM 621 C C . THR A 1 81 ? -2.137 -12.047 -6.403 1.00 87.19 81 THR A C 1
ATOM 623 O O . THR A 1 81 ? -1.770 -10.923 -6.049 1.00 87.19 81 THR A O 1
ATOM 626 N N . LYS A 1 82 ? -1.861 -13.140 -5.678 1.00 86.75 82 LYS A N 1
ATOM 627 C CA . LYS A 1 82 ? -0.811 -13.205 -4.638 1.00 86.75 82 LYS A CA 1
ATOM 628 C C . LYS A 1 82 ? 0.451 -13.930 -5.121 1.00 86.75 82 LYS A C 1
ATOM 630 O O . LYS A 1 82 ? 1.387 -14.114 -4.351 1.00 86.75 82 LYS A O 1
ATOM 635 N N . ASP A 1 83 ? 0.478 -14.316 -6.392 1.00 85.19 83 ASP A N 1
ATOM 636 C CA . ASP A 1 83 ? 1.489 -15.192 -6.963 1.00 85.19 83 ASP A CA 1
ATOM 637 C C . ASP A 1 83 ? 2.329 -14.403 -7.963 1.00 85.19 83 ASP A C 1
ATOM 639 O O . ASP A 1 83 ? 1.814 -13.945 -8.982 1.00 85.19 83 ASP A O 1
ATOM 643 N N . LEU A 1 84 ? 3.629 -14.285 -7.686 1.00 78.81 84 LEU A N 1
ATOM 644 C CA . LEU A 1 84 ? 4.625 -13.669 -8.570 1.00 78.81 84 LEU A CA 1
ATOM 645 C C . LEU A 1 84 ? 5.039 -14.639 -9.701 1.00 78.81 84 LEU A C 1
ATOM 647 O O . LEU A 1 84 ? 6.212 -14.755 -10.051 1.00 78.81 84 LEU A O 1
ATOM 651 N N . SER A 1 85 ? 4.072 -15.374 -10.252 1.00 70.81 85 SER A N 1
ATOM 652 C CA . SER A 1 85 ? 4.205 -16.205 -11.451 1.00 70.81 85 SER A CA 1
ATOM 653 C C . SER A 1 85 ? 3.280 -15.660 -12.535 1.00 70.81 85 SER A C 1
ATOM 655 O O . SER A 1 85 ? 2.079 -15.524 -12.295 1.00 70.81 85 SER A O 1
ATOM 657 N N . SER A 1 86 ? 3.864 -15.316 -13.683 1.00 58.16 86 SER A N 1
ATOM 658 C CA . SER A 1 86 ? 3.193 -14.747 -14.861 1.00 58.16 86 SER A CA 1
ATOM 659 C C . SER A 1 86 ? 2.291 -15.751 -15.569 1.00 58.16 86 SER A C 1
ATOM 661 O O . SER A 1 86 ? 2.820 -16.858 -15.831 1.00 58.16 86 SER A O 1
#

Mean predicted aligned error: 12.6 Å

Foldseek 3Di:
DDDDDDPPDDDPPPCPPPPPFDKDKDKPDPDDDPPDDIDIDIDTPDQDQQAKDFAAPPPDDPVNDDPPCPGGPDMAGPVRHPDSDD

Sequence (86 aa):
MNKLTLLISIFIFLISSPFAQAVSLSANKTQVVPGETITISFNSSQAHWGDWIGMVPFNASAGTISYSGASYQDWRYLHGTKDLSS

pLDDT: mean 73.59, std 17.47, range [36.84, 95.19]

Secondary structure (DSSP, 8-state):
-----------------TT---EEEEES-SS--TT----EEEEETT--TT-EEEE--TT--TTT--TTTTT-SEEEETTS-S----

Radius of gyration: 22.79 Å; Cα contacts (8 Å, |Δi|>4): 74; chains: 1; bounding box: 65×59×32 Å